Protein AF-A0A7C6MBQ4-F1 (afdb_monomer_lite)

Sequence (119 aa):
MLTYRLSASDETAAIIREIMRNLGNEEIETGELILVEKGYELPETGISLVFAKENIPELIRLLYKFNENKQTPDFLIGRKHETFEPLHLDEILFFQSAGNNLFAHTEKQAYEMKHKLFE

pLDDT: mean 83.14, std 12.86, range [34.78, 96.44]

Secondary structure (DSSP, 8-state):
--EEEEE--HHHHHHHHHHHHHTT-EE-TT-SEEEEEBTBPPPSSSEEEEE-GGGHHHHHHHHHHHHHTTSS-SEEEEEETTEEEEEEGGG--EEEEETTEEEEE-SS-EEEE-S----

Structure (mmCIF, N/CA/C/O backbone):
data_AF-A0A7C6MBQ4-F1
#
_entry.id   AF-A0A7C6MBQ4-F1
#
loop_
_atom_site.group_PDB
_atom_site.id
_atom_site.type_symbol
_atom_site.label_atom_id
_atom_site.label_alt_id
_atom_site.label_comp_id
_atom_site.label_asym_id
_atom_site.label_entity_id
_atom_site.label_seq_id
_atom_site.pdbx_PDB_ins_code
_atom_site.Cartn_x
_atom_site.Cartn_y
_atom_site.Cartn_z
_atom_site.occupancy
_atom_site.B_iso_or_equiv
_atom_site.auth_seq_id
_atom_site.auth_comp_id
_atom_site.auth_asym_id
_atom_site.auth_atom_id
_atom_site.pdbx_PDB_model_num
ATOM 1 N N . MET A 1 1 ? 1.845 -1.900 9.896 1.00 70.88 1 MET A N 1
ATOM 2 C CA . MET A 1 1 ? 3.099 -1.868 9.112 1.00 70.88 1 MET A CA 1
ATOM 3 C C . MET A 1 1 ? 3.016 -2.952 8.046 1.00 70.88 1 MET A C 1
ATOM 5 O O . MET A 1 1 ? 2.636 -4.053 8.413 1.00 70.88 1 MET A O 1
ATOM 9 N N . LEU A 1 2 ? 3.211 -2.647 6.755 1.00 80.12 2 LEU A N 1
ATOM 10 C CA . LEU A 1 2 ? 3.265 -3.675 5.697 1.00 80.12 2 LEU A CA 1
ATOM 11 C C . LEU A 1 2 ? 4.724 -3.987 5.357 1.00 80.12 2 LEU A C 1
ATOM 13 O O . LEU A 1 2 ? 5.558 -3.082 5.342 1.00 80.12 2 LEU A O 1
ATOM 17 N N . THR A 1 3 ? 5.009 -5.258 5.097 1.00 89.31 3 THR A N 1
ATOM 18 C CA . THR A 1 3 ? 6.322 -5.740 4.677 1.00 89.31 3 THR A CA 1
ATOM 19 C C . THR A 1 3 ? 6.301 -6.059 3.186 1.00 89.31 3 THR A C 1
ATOM 21 O O . THR A 1 3 ? 5.318 -6.596 2.668 1.00 89.31 3 THR A O 1
ATOM 24 N N . TYR A 1 4 ? 7.358 -5.691 2.465 1.00 91.56 4 TYR A N 1
ATOM 25 C CA . TYR A 1 4 ? 7.413 -5.874 1.013 1.00 91.56 4 TYR A CA 1
ATOM 26 C C . TYR A 1 4 ? 8.786 -6.332 0.533 1.00 91.56 4 TYR A C 1
ATOM 28 O O . TYR A 1 4 ? 9.784 -6.128 1.212 1.00 91.56 4 TYR A O 1
ATOM 36 N N . ARG A 1 5 ? 8.835 -6.904 -0.669 1.00 93.50 5 ARG A N 1
ATOM 37 C CA . ARG A 1 5 ? 10.068 -7.064 -1.449 1.00 93.50 5 ARG A CA 1
ATOM 38 C C . ARG A 1 5 ? 9.911 -6.420 -2.818 1.00 93.50 5 ARG A C 1
ATOM 40 O O . ARG A 1 5 ? 8.794 -6.334 -3.334 1.00 93.50 5 ARG A O 1
ATOM 47 N N . LEU A 1 6 ? 11.019 -5.971 -3.399 1.00 94.06 6 LEU A N 1
ATOM 48 C CA . LEU A 1 6 ? 11.025 -5.209 -4.644 1.00 94.06 6 LEU A CA 1
ATOM 49 C C . LEU A 1 6 ? 12.032 -5.776 -5.649 1.00 94.06 6 LEU A C 1
ATOM 51 O O . LEU A 1 6 ? 13.212 -5.923 -5.344 1.00 94.06 6 LEU A O 1
ATOM 55 N N . SER A 1 7 ? 11.565 -6.034 -6.869 1.00 94.62 7 SER A N 1
ATOM 56 C CA . SER A 1 7 ? 12.396 -6.416 -8.014 1.00 94.62 7 SER A CA 1
ATOM 57 C C . SER A 1 7 ? 12.206 -5.391 -9.128 1.00 94.62 7 SER A C 1
ATOM 59 O O . SER A 1 7 ? 11.191 -5.402 -9.822 1.00 94.62 7 SER A O 1
ATOM 61 N N . ALA A 1 8 ? 13.150 -4.458 -9.246 1.00 95.31 8 ALA A N 1
ATOM 62 C CA . ALA A 1 8 ? 13.081 -3.322 -10.160 1.00 95.31 8 ALA A CA 1
ATOM 63 C C . ALA A 1 8 ? 14.482 -2.800 -10.511 1.00 95.31 8 ALA A C 1
ATOM 65 O O . ALA A 1 8 ? 15.467 -3.171 -9.872 1.00 95.31 8 ALA A O 1
ATOM 66 N N . SER A 1 9 ? 14.557 -1.915 -11.504 1.00 95.81 9 SER A N 1
ATOM 67 C CA . SER A 1 9 ? 15.773 -1.165 -11.836 1.00 95.81 9 SER A CA 1
ATOM 68 C C . SER A 1 9 ? 16.200 -0.262 -10.686 1.00 95.81 9 SER A C 1
ATOM 70 O O . SER A 1 9 ? 15.354 0.186 -9.918 1.00 95.81 9 SER A O 1
ATOM 72 N N . ASP A 1 10 ? 17.492 0.058 -10.581 1.00 94.56 10 ASP A N 1
ATOM 73 C CA . ASP A 1 10 ? 18.019 0.863 -9.466 1.00 94.56 10 ASP A CA 1
ATOM 74 C C . ASP A 1 10 ? 17.304 2.215 -9.315 1.00 94.56 10 ASP A C 1
ATOM 76 O O . ASP A 1 10 ? 16.979 2.637 -8.204 1.00 94.56 10 ASP A O 1
ATOM 80 N N . GLU A 1 11 ? 17.006 2.872 -10.438 1.00 92.38 11 GLU A N 1
ATOM 81 C CA . GLU A 1 11 ? 16.284 4.147 -10.477 1.00 92.38 11 GLU A CA 1
ATOM 82 C C . GLU A 1 11 ? 14.854 4.005 -9.933 1.00 92.38 11 GLU A C 1
ATOM 84 O O . GLU A 1 11 ? 14.453 4.732 -9.023 1.00 92.38 11 GLU A O 1
ATOM 89 N N . THR A 1 12 ? 14.097 3.033 -10.448 1.00 92.75 12 THR A N 1
ATOM 90 C CA . THR A 1 12 ? 12.736 2.739 -9.983 1.00 92.75 12 THR A CA 1
ATOM 91 C C . THR A 1 12 ? 12.745 2.295 -8.519 1.00 92.75 12 THR A C 1
ATOM 93 O O . THR A 1 12 ? 11.897 2.716 -7.729 1.00 92.75 12 THR A O 1
ATOM 96 N N . ALA A 1 13 ? 13.723 1.480 -8.126 1.00 94.12 13 ALA A N 1
ATOM 97 C CA . ALA A 1 13 ? 13.843 0.953 -6.780 1.00 94.12 13 ALA A CA 1
ATOM 98 C C . ALA A 1 13 ? 14.091 2.056 -5.751 1.00 94.12 13 ALA A C 1
ATOM 100 O O . ALA A 1 13 ? 13.474 2.040 -4.686 1.00 94.12 13 ALA A O 1
ATOM 101 N N . ALA A 1 14 ? 14.940 3.038 -6.068 1.00 91.50 14 ALA A N 1
ATOM 102 C CA . ALA A 1 14 ? 15.185 4.186 -5.200 1.00 91.50 14 ALA A CA 1
ATOM 103 C C . ALA A 1 14 ? 13.888 4.958 -4.898 1.00 91.50 14 ALA A C 1
ATOM 105 O O . ALA A 1 14 ? 13.587 5.218 -3.731 1.00 91.50 14 ALA A O 1
ATOM 106 N N . ILE A 1 15 ? 13.089 5.234 -5.934 1.00 90.62 15 ILE A N 1
ATOM 107 C CA . ILE A 1 15 ? 11.813 5.956 -5.826 1.00 90.62 15 ILE A CA 1
ATOM 108 C C . ILE A 1 15 ? 10.821 5.179 -4.949 1.00 90.62 15 ILE A C 1
ATOM 110 O O . ILE A 1 15 ? 10.290 5.712 -3.974 1.00 90.62 15 ILE A O 1
ATOM 114 N N . ILE A 1 16 ? 10.586 3.900 -5.261 1.00 91.56 16 ILE A N 1
ATOM 115 C CA . ILE A 1 16 ? 9.614 3.077 -4.528 1.00 91.56 16 ILE A CA 1
ATOM 116 C C . ILE A 1 16 ? 10.031 2.897 -3.065 1.00 91.56 16 ILE A C 1
ATOM 118 O O . ILE A 1 16 ? 9.183 3.001 -2.179 1.00 91.56 16 ILE A O 1
ATOM 122 N N . ARG A 1 17 ? 11.325 2.700 -2.781 1.00 93.19 17 ARG A N 1
ATOM 123 C CA . ARG A 1 17 ? 11.836 2.575 -1.406 1.00 93.19 17 ARG A CA 1
ATOM 124 C C . ARG A 1 17 ? 11.639 3.838 -0.583 1.00 93.19 17 ARG A C 1
ATOM 126 O O . ARG A 1 17 ? 11.318 3.742 0.601 1.00 93.19 17 ARG A O 1
ATOM 133 N N . GLU A 1 18 ? 11.848 5.011 -1.173 1.00 89.69 18 GLU A N 1
ATOM 134 C CA . GLU A 1 18 ? 11.598 6.288 -0.500 1.00 89.69 18 GLU A CA 1
ATOM 135 C C . GLU A 1 18 ? 10.120 6.419 -0.118 1.00 89.69 18 GLU A C 1
ATOM 137 O O . GLU A 1 18 ? 9.786 6.702 1.033 1.00 89.69 18 GLU A O 1
ATOM 142 N N . ILE A 1 19 ? 9.226 6.112 -1.056 1.00 88.50 19 ILE A N 1
ATOM 143 C CA . ILE A 1 19 ? 7.779 6.199 -0.848 1.00 88.50 19 ILE A CA 1
ATOM 144 C C . ILE A 1 19 ? 7.315 5.195 0.203 1.00 88.50 19 ILE A C 1
ATOM 146 O O . ILE A 1 19 ? 6.608 5.567 1.136 1.00 88.50 19 ILE A O 1
ATOM 150 N N . MET A 1 20 ? 7.742 3.936 0.100 1.00 88.75 20 MET A N 1
ATOM 151 C CA . MET A 1 20 ? 7.380 2.888 1.056 1.00 88.75 20 MET A CA 1
ATOM 152 C C . MET A 1 20 ? 7.876 3.205 2.469 1.00 88.75 20 MET A C 1
ATOM 154 O O . MET A 1 20 ? 7.147 2.982 3.433 1.00 88.75 20 MET A O 1
ATOM 158 N N . ARG A 1 21 ? 9.062 3.806 2.599 1.00 87.19 21 ARG A N 1
ATOM 159 C CA . ARG A 1 21 ? 9.593 4.275 3.885 1.00 87.19 21 ARG A CA 1
ATOM 160 C C . ARG A 1 21 ? 8.780 5.430 4.463 1.00 87.19 21 ARG A C 1
ATOM 162 O O . ARG A 1 21 ? 8.443 5.390 5.642 1.00 87.19 21 ARG A O 1
ATOM 169 N N . ASN A 1 22 ? 8.421 6.422 3.644 1.00 84.62 22 ASN A N 1
ATOM 170 C CA . ASN A 1 22 ? 7.553 7.535 4.058 1.00 84.62 22 ASN A CA 1
ATOM 171 C C . ASN A 1 22 ? 6.163 7.045 4.488 1.00 84.62 22 ASN A C 1
ATOM 173 O O . ASN A 1 22 ? 5.525 7.621 5.364 1.00 84.62 22 ASN A O 1
ATOM 177 N N . LEU A 1 23 ? 5.721 5.944 3.889 1.00 84.06 23 LEU A N 1
ATOM 178 C CA . LEU A 1 23 ? 4.508 5.215 4.218 1.00 84.06 23 LEU A CA 1
ATOM 179 C C . LEU A 1 23 ? 4.641 4.298 5.454 1.00 84.06 23 LEU A C 1
ATOM 181 O O . LEU A 1 23 ? 3.676 3.618 5.806 1.00 84.06 23 LEU A O 1
ATOM 185 N N . GLY A 1 24 ? 5.804 4.256 6.114 1.00 86.12 24 GLY A N 1
ATOM 186 C CA . GLY A 1 24 ? 6.049 3.431 7.301 1.00 86.12 24 GLY A CA 1
ATOM 187 C C . GLY A 1 24 ? 6.070 1.926 7.021 1.00 86.12 24 GLY A C 1
ATOM 188 O O . GLY A 1 24 ? 5.727 1.136 7.900 1.00 86.12 24 GLY A O 1
ATOM 189 N N . ASN A 1 25 ? 6.409 1.525 5.794 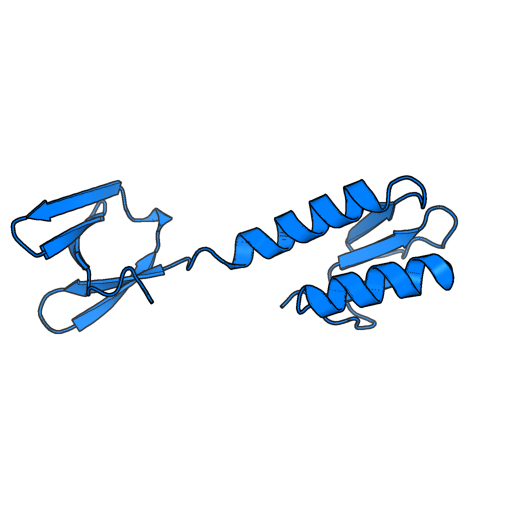1.00 87.94 25 ASN A N 1
ATOM 190 C CA . ASN A 1 25 ? 6.555 0.131 5.382 1.00 87.94 25 ASN A CA 1
ATOM 191 C C . ASN A 1 25 ? 8.035 -0.268 5.331 1.00 87.94 25 ASN A C 1
ATOM 193 O O . ASN A 1 25 ? 8.912 0.568 5.104 1.00 87.94 25 ASN A O 1
ATOM 197 N N . GLU A 1 26 ? 8.299 -1.561 5.492 1.00 88.00 26 GLU A N 1
ATOM 198 C CA . GLU A 1 26 ? 9.652 -2.112 5.585 1.00 88.00 26 GLU A CA 1
ATOM 199 C C . GLU A 1 26 ? 9.922 -3.111 4.457 1.00 88.00 26 GLU A C 1
ATOM 201 O O . GLU A 1 26 ? 9.077 -3.955 4.147 1.00 88.00 26 GLU A O 1
ATOM 206 N N . GLU A 1 27 ? 11.096 -3.004 3.832 1.00 91.06 27 GLU A N 1
ATOM 207 C CA . GLU A 1 27 ? 11.539 -3.967 2.824 1.00 91.06 27 GLU A CA 1
ATOM 208 C C . GLU A 1 27 ? 12.201 -5.158 3.517 1.00 91.06 27 GLU A C 1
ATOM 210 O O . GLU A 1 27 ? 13.195 -4.986 4.221 1.00 91.06 27 GLU A O 1
ATOM 215 N N . ILE A 1 28 ? 11.669 -6.361 3.309 1.00 90.81 28 ILE A N 1
ATOM 216 C CA . ILE A 1 28 ? 12.225 -7.612 3.831 1.00 90.81 28 ILE A CA 1
ATOM 217 C C . ILE A 1 28 ? 12.196 -8.683 2.737 1.00 90.81 28 ILE A C 1
ATOM 219 O O . ILE A 1 28 ? 11.287 -8.716 1.908 1.00 90.81 28 ILE A O 1
ATOM 223 N N . GLU A 1 29 ? 13.150 -9.613 2.755 1.00 83.12 29 GLU A N 1
ATOM 224 C CA . GLU A 1 29 ? 13.256 -10.666 1.728 1.00 83.12 29 GLU A CA 1
ATOM 225 C C . GLU A 1 29 ? 12.014 -11.568 1.646 1.00 83.12 29 GLU A C 1
ATOM 227 O O . GLU A 1 29 ? 11.653 -12.045 0.570 1.00 83.12 29 GLU A O 1
ATOM 232 N N . THR A 1 30 ? 11.332 -11.770 2.774 1.00 80.62 30 THR A N 1
ATOM 233 C CA . THR A 1 30 ? 10.124 -12.598 2.908 1.00 80.62 30 THR A CA 1
ATOM 234 C C . THR A 1 30 ? 8.829 -11.781 2.884 1.00 80.62 30 THR A C 1
ATOM 236 O O . THR A 1 30 ? 7.811 -12.229 3.409 1.00 80.62 30 THR A O 1
ATOM 239 N N . GLY A 1 31 ? 8.861 -10.569 2.320 1.00 78.00 31 GLY A N 1
ATOM 240 C CA . GLY A 1 31 ? 7.727 -9.646 2.334 1.00 78.00 31 GLY A CA 1
ATOM 241 C C . GLY A 1 31 ? 6.474 -10.246 1.695 1.00 78.00 31 GLY A C 1
ATOM 242 O O . GLY A 1 31 ? 6.548 -10.895 0.651 1.00 78.00 31 GLY A O 1
ATOM 243 N N . GLU A 1 32 ? 5.319 -10.005 2.319 1.00 78.56 32 GLU A N 1
ATOM 244 C CA . GLU A 1 32 ? 4.023 -10.542 1.876 1.00 78.56 32 GLU A CA 1
ATOM 245 C C . GLU A 1 32 ? 3.580 -9.940 0.535 1.00 78.56 32 GLU A C 1
ATOM 247 O O . GLU A 1 32 ? 2.940 -10.611 -0.278 1.00 78.56 32 GLU A O 1
ATOM 252 N N . LEU A 1 33 ? 3.949 -8.676 0.297 1.00 87.38 33 LEU A N 1
ATOM 253 C CA . LEU A 1 33 ? 3.720 -7.972 -0.958 1.00 87.38 33 LEU A CA 1
ATOM 254 C C . LEU A 1 33 ? 4.992 -7.946 -1.802 1.00 87.38 33 LEU A C 1
ATOM 256 O O . LEU A 1 33 ? 6.036 -7.452 -1.376 1.00 87.38 33 LEU A O 1
ATOM 260 N N . ILE A 1 34 ? 4.878 -8.407 -3.041 1.00 93.50 34 ILE A N 1
ATOM 261 C CA . ILE A 1 34 ? 5.993 -8.459 -3.979 1.00 93.50 34 ILE A CA 1
ATOM 262 C C . ILE A 1 34 ? 5.721 -7.444 -5.081 1.00 93.50 34 ILE A C 1
ATOM 264 O O . ILE A 1 34 ? 4.777 -7.594 -5.853 1.00 93.50 34 ILE A O 1
ATOM 268 N N . LEU A 1 35 ? 6.534 -6.396 -5.150 1.00 94.19 35 LEU A N 1
ATOM 269 C CA . LEU A 1 35 ? 6.455 -5.390 -6.202 1.00 94.19 35 LEU A CA 1
ATOM 270 C C . LEU A 1 35 ? 7.460 -5.750 -7.296 1.00 94.19 35 LEU A C 1
ATOM 272 O O . LEU A 1 35 ? 8.651 -5.877 -7.016 1.00 94.19 35 LEU A O 1
ATOM 276 N N . VAL A 1 36 ? 6.993 -5.910 -8.534 1.00 96.12 36 VAL A N 1
ATOM 277 C CA . VAL A 1 36 ? 7.856 -6.311 -9.654 1.00 96.12 36 VAL A CA 1
ATOM 278 C C . VAL A 1 36 ? 7.696 -5.347 -10.822 1.00 96.12 36 VAL A C 1
ATOM 280 O O . VAL A 1 36 ? 6.609 -5.201 -11.385 1.00 96.12 36 VAL A O 1
ATOM 283 N N . GLU A 1 37 ? 8.788 -4.686 -11.198 1.00 96.44 37 GLU A N 1
ATOM 284 C CA . GLU A 1 37 ? 8.840 -3.887 -12.418 1.00 96.44 37 GLU A CA 1
ATOM 285 C C . GLU A 1 37 ? 8.790 -4.820 -13.637 1.00 96.44 37 GLU A C 1
ATOM 287 O O . GLU A 1 37 ? 9.434 -5.870 -13.690 1.00 96.44 37 GLU A O 1
ATOM 292 N N . LYS A 1 38 ? 8.013 -4.444 -14.650 1.00 95.44 38 LYS A N 1
ATOM 293 C CA . LYS A 1 38 ? 7.881 -5.211 -15.885 1.00 95.44 38 LYS A CA 1
ATOM 294 C C . LYS A 1 38 ? 9.257 -5.422 -16.525 1.00 95.44 38 LYS A C 1
ATOM 296 O O . LYS A 1 38 ? 9.968 -4.465 -16.808 1.00 95.44 38 LYS A O 1
ATOM 301 N N . GLY A 1 39 ? 9.581 -6.680 -16.815 1.00 92.44 39 GLY A N 1
ATOM 302 C CA . GLY A 1 39 ? 10.881 -7.081 -17.362 1.00 92.44 39 GLY A CA 1
ATOM 303 C C . GLY A 1 39 ? 11.817 -7.717 -16.332 1.00 92.44 39 GLY A C 1
ATOM 304 O O . GLY A 1 39 ? 12.835 -8.272 -16.729 1.00 92.44 39 GLY A O 1
ATOM 305 N N . TYR A 1 40 ? 11.451 -7.695 -15.049 1.00 94.00 40 TYR A N 1
ATOM 306 C CA . TYR A 1 40 ? 12.124 -8.447 -13.993 1.00 94.00 40 TYR A CA 1
ATOM 307 C C . TYR A 1 40 ? 11.453 -9.802 -13.763 1.00 94.00 40 TYR A C 1
ATOM 309 O O . TYR A 1 40 ? 10.303 -10.028 -14.151 1.00 94.00 40 TYR A O 1
ATOM 317 N N . GLU A 1 41 ? 12.203 -10.718 -13.154 1.00 92.19 41 GLU A N 1
ATOM 318 C CA . GLU A 1 41 ? 11.743 -12.072 -12.866 1.00 92.19 41 GLU A CA 1
ATOM 319 C C . GLU A 1 41 ? 10.595 -12.055 -11.851 1.00 92.19 41 GLU A C 1
ATOM 321 O O . GLU A 1 41 ? 10.671 -11.418 -10.798 1.00 92.19 41 GLU A O 1
ATOM 326 N N . LEU A 1 42 ? 9.512 -12.757 -12.191 1.00 91.44 42 LEU A N 1
ATOM 327 C CA . LEU A 1 42 ? 8.401 -12.969 -11.277 1.00 91.44 42 LEU A CA 1
ATOM 328 C C . LEU A 1 42 ? 8.741 -14.149 -10.370 1.00 91.44 42 LEU A C 1
ATOM 330 O O . LEU A 1 42 ? 9.100 -15.213 -10.874 1.00 91.44 42 LEU A O 1
ATOM 334 N N . PRO A 1 43 ? 8.595 -14.006 -9.051 1.00 87.62 43 PRO A N 1
ATOM 335 C CA . PRO A 1 43 ? 8.833 -15.118 -8.154 1.00 87.62 43 PRO A CA 1
ATOM 336 C C . PRO A 1 43 ? 7.803 -16.231 -8.362 1.00 87.62 43 PRO A C 1
ATOM 338 O O . PRO A 1 43 ? 6.624 -15.971 -8.601 1.00 87.62 43 PRO A O 1
ATOM 341 N N . GLU A 1 44 ? 8.243 -17.479 -8.194 1.00 84.38 44 GLU A N 1
ATOM 342 C CA . GLU A 1 44 ? 7.399 -18.671 -8.367 1.00 84.38 44 GLU A CA 1
ATOM 343 C C . GLU A 1 44 ? 6.281 -18.789 -7.317 1.00 84.38 44 GLU A C 1
ATOM 345 O O . GLU A 1 44 ? 5.316 -19.530 -7.504 1.00 84.38 44 GLU A O 1
ATOM 350 N N . THR A 1 45 ? 6.406 -18.075 -6.195 1.00 82.31 45 THR A N 1
ATOM 351 C CA . THR A 1 45 ? 5.467 -18.125 -5.071 1.00 82.31 45 THR A CA 1
ATOM 352 C C . THR A 1 45 ? 5.148 -16.732 -4.521 1.00 82.31 45 THR A C 1
ATOM 354 O O . THR A 1 45 ? 5.938 -15.788 -4.637 1.00 82.31 45 THR A O 1
ATOM 357 N N . GLY A 1 46 ? 3.979 -16.621 -3.882 1.00 80.19 46 GLY A N 1
ATOM 358 C CA . GLY A 1 46 ? 3.480 -15.393 -3.259 1.00 80.19 46 GLY A CA 1
ATOM 359 C C . GLY A 1 46 ? 2.571 -14.558 -4.166 1.00 80.19 46 GLY A C 1
ATOM 360 O O . GLY A 1 46 ? 2.172 -14.990 -5.247 1.00 80.19 46 GLY A O 1
ATOM 361 N N . ILE A 1 47 ? 2.217 -13.357 -3.701 1.00 85.00 47 ILE A N 1
ATOM 362 C CA . ILE A 1 47 ? 1.359 -12.414 -4.429 1.00 85.00 47 ILE A CA 1
ATOM 363 C C . ILE A 1 47 ? 2.231 -11.301 -5.007 1.00 85.00 47 ILE A C 1
ATOM 365 O O . ILE A 1 47 ? 2.839 -10.527 -4.267 1.00 85.00 47 ILE A O 1
ATOM 369 N N . SER A 1 48 ? 2.265 -11.221 -6.339 1.00 91.69 48 SER A N 1
ATOM 370 C CA . SER A 1 48 ? 3.041 -10.212 -7.064 1.00 91.69 48 SER A CA 1
ATOM 371 C C . SER A 1 48 ? 2.153 -9.145 -7.690 1.00 91.69 48 SER A C 1
ATOM 373 O O . SER A 1 48 ? 1.203 -9.450 -8.411 1.00 91.69 48 SER A O 1
ATOM 375 N N . LEU A 1 49 ? 2.506 -7.885 -7.451 1.00 92.44 49 LEU A N 1
ATOM 376 C CA . LEU A 1 49 ? 1.965 -6.719 -8.129 1.00 92.44 49 LEU A CA 1
ATOM 377 C C . LEU A 1 49 ? 2.973 -6.276 -9.187 1.00 92.44 49 LEU A C 1
ATOM 379 O O . LEU A 1 49 ? 4.045 -5.753 -8.879 1.00 92.44 49 LEU A O 1
ATOM 383 N N . VAL A 1 50 ? 2.606 -6.499 -10.446 1.00 95.56 50 VAL A N 1
ATOM 384 C CA . VAL A 1 50 ? 3.439 -6.149 -11.596 1.00 95.56 50 VAL A CA 1
ATOM 385 C C . VAL A 1 50 ? 3.090 -4.749 -12.076 1.00 95.56 50 VAL A C 1
ATOM 387 O O . VAL A 1 50 ? 1.918 -4.445 -12.305 1.00 95.56 50 VAL A O 1
ATOM 390 N N . PHE A 1 51 ? 4.098 -3.902 -12.260 1.00 95.00 51 PHE A N 1
ATOM 391 C CA . PHE A 1 51 ? 3.914 -2.523 -12.703 1.00 95.00 51 PHE A CA 1
ATOM 392 C C . PHE A 1 51 ? 4.898 -2.148 -13.812 1.00 95.00 51 PHE A C 1
ATOM 394 O O . PHE A 1 51 ? 5.973 -2.723 -13.938 1.00 95.00 51 PHE A O 1
ATOM 401 N N . ALA A 1 52 ? 4.516 -1.181 -14.641 1.00 94.94 52 ALA A N 1
ATOM 402 C CA . ALA A 1 52 ? 5.410 -0.575 -15.623 1.00 94.94 52 ALA A CA 1
ATOM 403 C C . ALA A 1 52 ? 5.909 0.771 -15.089 1.00 94.94 52 ALA A C 1
ATOM 405 O O . ALA A 1 52 ? 5.191 1.424 -14.326 1.00 94.94 52 ALA A O 1
ATOM 406 N N . LYS A 1 53 ? 7.112 1.192 -15.491 1.00 91.06 53 LYS A N 1
ATOM 407 C CA . LYS A 1 53 ? 7.741 2.430 -15.007 1.00 91.06 53 LYS A CA 1
ATOM 408 C C . LYS A 1 53 ? 6.874 3.663 -15.278 1.00 91.06 53 LYS A C 1
ATOM 410 O O . LYS A 1 53 ? 6.799 4.568 -14.453 1.00 91.06 53 LYS A O 1
ATOM 415 N N . GLU A 1 54 ? 6.149 3.665 -16.392 1.00 93.06 54 GLU A N 1
ATOM 416 C CA . GLU A 1 54 ? 5.251 4.756 -16.782 1.00 93.06 54 GLU A CA 1
ATOM 417 C C . GLU A 1 54 ? 4.044 4.894 -15.841 1.00 93.06 54 GLU A C 1
ATOM 419 O O . GLU A 1 54 ? 3.456 5.966 -15.759 1.00 93.06 54 GLU A O 1
ATOM 424 N N . ASN A 1 55 ? 3.710 3.831 -15.101 1.00 93.62 55 ASN A N 1
ATOM 425 C CA . ASN A 1 55 ? 2.555 3.756 -14.203 1.00 93.62 55 ASN A CA 1
ATOM 426 C C . ASN A 1 55 ? 2.945 3.891 -12.720 1.00 93.62 55 ASN A C 1
ATOM 428 O O . ASN A 1 55 ? 2.173 3.513 -11.832 1.00 93.62 55 ASN A O 1
ATOM 432 N N . ILE A 1 56 ? 4.154 4.381 -12.421 1.00 88.62 56 ILE A N 1
ATOM 433 C CA . ILE A 1 56 ? 4.584 4.650 -11.041 1.00 88.62 56 ILE A CA 1
ATOM 434 C C . ILE A 1 56 ? 3.585 5.566 -10.305 1.00 88.62 56 ILE A C 1
ATOM 436 O O . ILE A 1 56 ? 3.220 5.223 -9.182 1.00 88.62 56 ILE A O 1
ATOM 440 N N . PRO A 1 57 ? 3.066 6.670 -10.884 1.00 87.75 57 PRO A N 1
ATOM 441 C CA . PRO A 1 57 ? 2.080 7.511 -10.197 1.00 87.75 57 PRO A CA 1
ATOM 442 C C . PRO A 1 57 ? 0.814 6.749 -9.764 1.00 87.75 57 PRO A C 1
ATOM 444 O O . PRO A 1 57 ? 0.318 6.925 -8.647 1.00 87.75 57 PRO A O 1
ATOM 447 N N . GLU A 1 58 ? 0.299 5.858 -10.611 1.00 92.06 58 GLU A N 1
ATOM 448 C CA . GLU A 1 58 ? -0.862 5.016 -10.322 1.00 92.06 58 GLU A CA 1
ATOM 449 C C . GLU A 1 58 ? -0.561 3.973 -9.246 1.00 92.06 58 GLU A C 1
ATOM 451 O O . GLU A 1 58 ? -1.394 3.763 -8.358 1.00 92.06 58 GLU A O 1
ATOM 456 N N . LEU A 1 59 ? 0.622 3.350 -9.305 1.00 90.75 59 LEU A N 1
ATOM 457 C CA . LEU A 1 59 ? 1.102 2.425 -8.280 1.00 90.75 59 LEU A CA 1
ATOM 458 C C . LEU A 1 59 ? 1.169 3.126 -6.924 1.00 90.75 59 LEU A C 1
ATOM 460 O O . LEU A 1 59 ? 0.647 2.609 -5.942 1.00 90.75 59 LEU A O 1
ATOM 464 N N . ILE A 1 60 ? 1.751 4.323 -6.872 1.00 86.56 60 ILE A N 1
ATOM 465 C CA . ILE A 1 60 ? 1.852 5.118 -5.648 1.00 86.56 60 ILE A CA 1
ATOM 466 C C . ILE A 1 60 ? 0.464 5.364 -5.069 1.00 86.56 60 ILE A C 1
ATOM 468 O O . ILE A 1 60 ? 0.214 5.044 -3.909 1.00 86.56 60 ILE A O 1
ATOM 472 N N . ARG A 1 61 ? -0.472 5.856 -5.885 1.00 86.56 61 ARG A N 1
ATOM 473 C CA . ARG A 1 61 ? -1.857 6.087 -5.453 1.00 86.56 61 ARG A CA 1
ATOM 474 C C . ARG A 1 61 ? -2.512 4.816 -4.902 1.00 86.56 61 ARG A C 1
ATOM 476 O O . ARG A 1 61 ? -3.281 4.890 -3.948 1.00 86.56 61 ARG A O 1
ATOM 483 N N . LEU A 1 62 ? -2.235 3.659 -5.498 1.00 87.56 62 LEU A N 1
ATOM 484 C CA . LEU A 1 62 ? -2.732 2.372 -5.019 1.00 87.56 62 LEU A CA 1
ATOM 485 C C . LEU A 1 62 ? -2.108 1.986 -3.665 1.00 87.56 62 LEU A C 1
ATOM 487 O O . LEU A 1 62 ? -2.835 1.585 -2.759 1.00 87.56 62 LEU A O 1
ATOM 491 N N . LEU A 1 63 ? -0.794 2.162 -3.501 1.00 84.88 63 LEU A N 1
ATOM 492 C CA . LEU A 1 63 ? -0.080 1.906 -2.245 1.00 84.88 63 LEU A CA 1
ATOM 493 C C . LEU A 1 63 ? -0.568 2.815 -1.108 1.00 84.88 63 LEU A C 1
ATOM 495 O O . LEU A 1 63 ? -0.749 2.338 0.012 1.00 84.88 63 LEU A O 1
ATOM 499 N N . TYR A 1 64 ? -0.853 4.090 -1.397 1.00 81.62 64 TYR A N 1
ATOM 500 C CA . TYR A 1 64 ? -1.472 5.004 -0.433 1.00 81.62 64 TYR A CA 1
ATOM 501 C C . TYR A 1 64 ? -2.824 4.475 0.048 1.00 81.62 64 TYR A C 1
ATOM 503 O O . TYR A 1 64 ? -3.020 4.362 1.251 1.00 81.62 64 TYR A O 1
ATOM 511 N N . LYS A 1 65 ? -3.710 4.036 -0.854 1.00 82.81 65 LYS A N 1
ATOM 512 C CA . LYS A 1 65 ? -5.013 3.459 -0.471 1.00 82.81 65 LYS A CA 1
ATOM 513 C C . LYS A 1 65 ? -4.882 2.213 0.407 1.00 82.81 65 LYS A C 1
ATOM 515 O O . LYS A 1 65 ? -5.637 2.048 1.362 1.00 82.81 65 LYS A O 1
ATOM 520 N N . PHE A 1 66 ? -3.911 1.345 0.114 1.00 75.62 66 PHE A N 1
ATOM 521 C CA . PHE A 1 66 ? -3.632 0.175 0.954 1.00 75.62 66 PHE A CA 1
ATOM 522 C C . PHE A 1 66 ? -3.168 0.550 2.365 1.00 75.62 66 PHE A C 1
ATOM 524 O O . PHE A 1 66 ? -3.407 -0.205 3.308 1.00 75.62 66 PHE A O 1
ATOM 531 N N . ASN A 1 67 ? -2.520 1.704 2.522 1.00 72.62 67 ASN A N 1
ATOM 532 C CA . ASN A 1 67 ? -2.084 2.200 3.821 1.00 72.62 67 ASN A CA 1
ATOM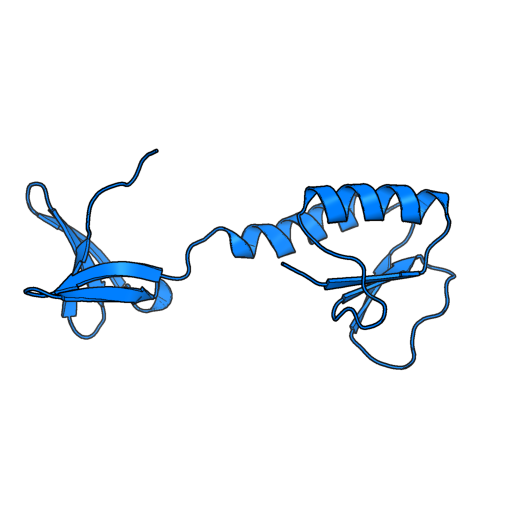 533 C C . ASN A 1 67 ? -3.105 3.104 4.525 1.00 72.62 67 ASN A C 1
ATOM 535 O O . ASN A 1 67 ? -3.127 3.115 5.752 1.00 72.62 67 ASN A O 1
ATOM 539 N N . GLU A 1 68 ? -3.977 3.805 3.800 1.00 65.50 68 GLU A N 1
ATOM 540 C CA . GLU A 1 68 ? -5.073 4.606 4.365 1.00 65.50 68 GLU A CA 1
ATOM 541 C C . GLU A 1 68 ? -6.114 3.737 5.082 1.00 65.50 68 GLU A C 1
ATOM 543 O O . GLU A 1 68 ? -6.603 4.126 6.141 1.00 65.50 68 GLU A O 1
ATOM 548 N N . ASN A 1 69 ? -6.352 2.508 4.605 1.00 54.03 69 ASN A N 1
ATOM 549 C CA . ASN A 1 69 ? -7.179 1.516 5.307 1.00 54.03 69 ASN A CA 1
ATOM 550 C C . ASN A 1 69 ? -6.641 1.116 6.700 1.00 54.03 69 ASN A C 1
ATOM 552 O O . ASN A 1 69 ? -7.287 0.338 7.390 1.00 54.03 69 ASN A O 1
ATOM 556 N N . LYS A 1 70 ? -5.475 1.619 7.134 1.00 54.53 70 LYS A N 1
ATOM 557 C CA . LYS A 1 70 ? -4.928 1.401 8.485 1.00 54.53 70 LYS A CA 1
ATOM 558 C C . LYS A 1 70 ? -5.183 2.557 9.459 1.00 54.53 70 LYS A C 1
ATOM 560 O O . LYS A 1 70 ? -4.744 2.464 10.601 1.00 54.53 70 LYS A O 1
ATOM 565 N N . GLN A 1 71 ? -5.818 3.654 9.030 1.00 49.56 71 GLN A N 1
ATOM 566 C CA . GLN A 1 71 ? -6.029 4.836 9.884 1.00 49.56 71 GLN A CA 1
ATOM 567 C C . GLN A 1 71 ? -7.447 4.993 10.435 1.00 49.56 71 GLN A C 1
ATOM 569 O O . GLN A 1 71 ? -7.681 5.893 11.241 1.00 49.56 71 GLN A O 1
ATOM 574 N N . THR A 1 72 ? -8.395 4.132 10.069 1.00 51.97 72 THR A N 1
ATOM 575 C CA . THR A 1 72 ? -9.659 4.067 10.807 1.00 51.97 72 THR A CA 1
ATOM 576 C C . THR A 1 72 ? -9.439 3.129 11.987 1.00 51.97 72 THR A C 1
ATOM 578 O O . THR A 1 72 ? -9.113 1.967 11.758 1.00 51.97 72 THR A O 1
ATOM 581 N N . PRO A 1 73 ? -9.525 3.589 13.246 1.00 56.03 73 PRO A N 1
ATOM 582 C CA . PRO A 1 73 ? -9.476 2.659 14.358 1.00 56.03 73 PRO A CA 1
ATOM 583 C C . PRO A 1 73 ? -10.655 1.698 14.199 1.00 56.03 73 PRO A C 1
ATOM 585 O O . PRO A 1 73 ? -11.803 2.133 14.211 1.00 56.03 73 PRO A O 1
ATOM 588 N N . ASP A 1 74 ? -10.372 0.400 14.059 1.00 64.62 74 ASP A N 1
ATOM 589 C CA . ASP A 1 74 ? -11.400 -0.648 13.939 1.00 64.62 74 ASP A CA 1
ATOM 590 C C . ASP A 1 74 ? -12.343 -0.681 15.150 1.00 64.62 74 ASP A C 1
ATOM 592 O O . ASP A 1 74 ? -13.392 -1.323 15.101 1.00 64.62 74 ASP A O 1
ATOM 596 N N . PHE A 1 75 ? -11.966 0.017 16.228 1.00 68.12 75 PHE A N 1
ATOM 597 C CA . PHE A 1 75 ? -12.641 0.044 17.508 1.00 68.12 75 PHE A CA 1
ATOM 598 C C . PHE A 1 75 ? -12.778 1.463 18.057 1.00 68.12 75 PHE A C 1
ATOM 600 O O . PHE A 1 75 ? -11.847 2.268 18.010 1.00 68.12 75 PHE A O 1
ATOM 607 N N . LEU A 1 76 ? -13.904 1.727 18.705 1.00 78.38 76 LEU A N 1
ATOM 608 C CA . LEU A 1 76 ? -14.089 2.851 19.612 1.00 78.38 76 LEU A CA 1
ATOM 609 C C . LEU A 1 76 ? -14.112 2.340 21.056 1.00 78.38 76 LEU A C 1
ATOM 611 O O . LEU A 1 76 ? -14.476 1.198 21.310 1.00 78.38 76 LEU A O 1
ATOM 615 N N . ILE A 1 77 ? -13.754 3.178 22.029 1.00 78.50 77 ILE A N 1
ATOM 616 C CA . ILE A 1 77 ? -13.903 2.816 23.445 1.00 78.50 77 ILE A CA 1
ATOM 617 C C . ILE A 1 77 ? -15.268 3.291 23.940 1.00 78.50 77 ILE A C 1
ATOM 619 O O . ILE A 1 77 ? -15.514 4.495 24.072 1.00 78.50 77 ILE A O 1
ATOM 623 N N . GLY A 1 78 ? -16.140 2.330 24.231 1.00 77.00 78 GLY A N 1
ATOM 624 C CA . GLY A 1 78 ? -17.428 2.548 24.875 1.00 77.00 78 GLY A CA 1
ATOM 625 C C . GLY A 1 78 ? -17.358 2.258 26.373 1.00 77.00 78 GLY A C 1
ATOM 626 O O . GLY A 1 78 ? -16.615 1.388 26.821 1.00 77.00 78 GLY A O 1
ATOM 627 N N . ARG A 1 79 ? -18.138 2.975 27.178 1.00 79.38 79 ARG A N 1
ATOM 628 C CA . ARG A 1 79 ? -18.382 2.672 28.589 1.00 79.38 79 ARG A CA 1
ATOM 629 C C . ARG A 1 79 ? -19.715 1.954 28.719 1.00 79.38 79 ARG A C 1
ATOM 631 O O . ARG A 1 79 ? -20.732 2.400 28.185 1.00 79.38 79 ARG A O 1
ATOM 638 N N . LYS A 1 80 ? -19.711 0.872 29.490 1.00 79.12 80 LYS A N 1
ATOM 639 C CA . LYS A 1 80 ? -20.906 0.155 29.920 1.00 79.12 80 LYS A CA 1
ATOM 640 C C . LYS A 1 80 ? -20.823 -0.038 31.431 1.00 79.12 80 LYS A C 1
ATOM 642 O O . LYS A 1 80 ? -19.922 -0.702 31.926 1.00 79.12 80 LYS A O 1
ATOM 647 N N . HIS A 1 81 ? -21.764 0.542 32.176 1.00 77.31 81 HIS A N 1
ATOM 648 C CA . HIS A 1 81 ? -21.697 0.607 33.643 1.00 77.31 81 HIS A CA 1
ATOM 649 C C . HIS A 1 81 ? -20.354 1.199 34.129 1.00 77.31 81 HIS A C 1
ATOM 651 O O . HIS A 1 81 ? -20.074 2.371 33.885 1.00 77.31 81 HIS A O 1
ATOM 657 N N . GLU A 1 82 ? -19.510 0.393 34.780 1.00 78.50 82 GLU A N 1
ATOM 658 C CA . GLU A 1 82 ? -18.204 0.790 35.324 1.00 78.50 82 GLU A CA 1
ATOM 659 C C . GLU A 1 82 ? -17.009 0.241 34.525 1.00 78.50 82 GLU A C 1
ATOM 661 O O . GLU A 1 82 ? -15.863 0.406 34.939 1.00 78.50 82 GLU A O 1
ATOM 666 N N . THR A 1 83 ? -17.244 -0.395 33.372 1.00 74.19 83 THR A N 1
ATOM 667 C CA . THR A 1 83 ? -16.187 -0.951 32.514 1.00 74.19 83 THR A CA 1
ATOM 668 C C . THR A 1 83 ? -16.082 -0.200 31.187 1.00 74.19 83 THR A C 1
ATOM 670 O O . THR A 1 83 ? -17.076 0.273 30.632 1.00 74.19 83 THR A O 1
ATOM 673 N N . PHE A 1 84 ? -14.851 -0.071 30.684 1.00 80.38 84 PHE A N 1
ATOM 674 C CA . PHE A 1 84 ? -14.565 0.406 29.331 1.00 80.38 84 PHE A CA 1
ATOM 675 C C . PHE A 1 84 ? -14.297 -0.803 28.441 1.00 80.38 84 PHE A C 1
ATOM 677 O O . PHE A 1 84 ? -13.455 -1.636 28.773 1.00 80.38 84 PHE A O 1
ATOM 684 N N . GLU A 1 85 ? -15.014 -0.890 27.330 1.00 79.81 85 GLU A N 1
ATOM 685 C CA . GLU A 1 85 ? -14.940 -1.993 26.380 1.00 79.81 85 GLU A CA 1
ATOM 686 C C . GLU A 1 85 ? -14.572 -1.444 24.992 1.00 79.81 85 GLU A C 1
ATOM 688 O O . GLU A 1 85 ? -15.097 -0.399 24.587 1.00 79.81 85 GLU A O 1
ATOM 693 N N . PRO A 1 86 ? -13.664 -2.109 24.256 1.00 77.06 86 PRO A N 1
ATOM 694 C CA . PRO A 1 86 ? -13.491 -1.844 22.838 1.00 77.06 86 PRO A CA 1
ATOM 695 C C . PRO A 1 86 ? -14.737 -2.320 22.084 1.00 77.06 86 PRO A C 1
ATOM 697 O O . PRO 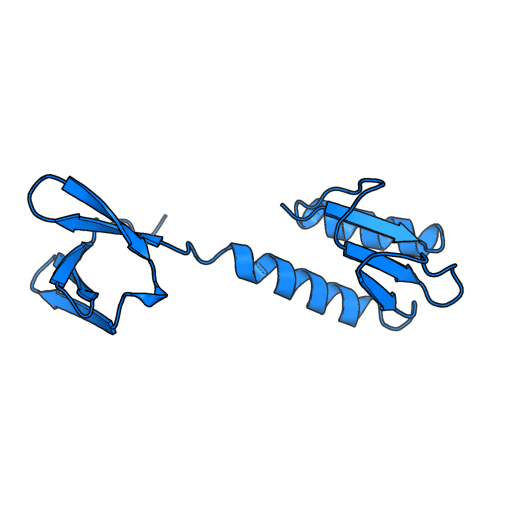A 1 86 ? -15.194 -3.443 22.274 1.00 77.06 86 PRO A O 1
ATOM 700 N N . LEU A 1 87 ? -15.277 -1.451 21.239 1.00 79.69 87 LEU A N 1
ATOM 701 C CA . LEU A 1 87 ? -16.452 -1.680 20.412 1.00 79.69 87 LEU A CA 1
ATOM 702 C C . LEU A 1 87 ? -16.039 -1.577 18.952 1.00 79.69 87 LEU A C 1
ATOM 704 O O . LEU A 1 87 ? -15.591 -0.509 18.534 1.00 79.69 87 LEU A O 1
ATOM 708 N N . HIS A 1 88 ? -16.186 -2.657 18.191 1.00 81.00 88 HIS A N 1
ATOM 709 C CA . HIS A 1 88 ? -15.856 -2.623 16.775 1.00 81.00 88 HIS A CA 1
ATOM 710 C C . HIS A 1 88 ? -16.818 -1.713 15.996 1.00 81.00 88 HIS A C 1
ATOM 712 O O . HIS A 1 88 ? -18.011 -1.650 16.294 1.00 81.00 88 HIS A O 1
ATOM 718 N N . LEU A 1 89 ? -16.307 -1.011 14.982 1.00 80.69 89 LEU A N 1
ATOM 719 C CA . LEU A 1 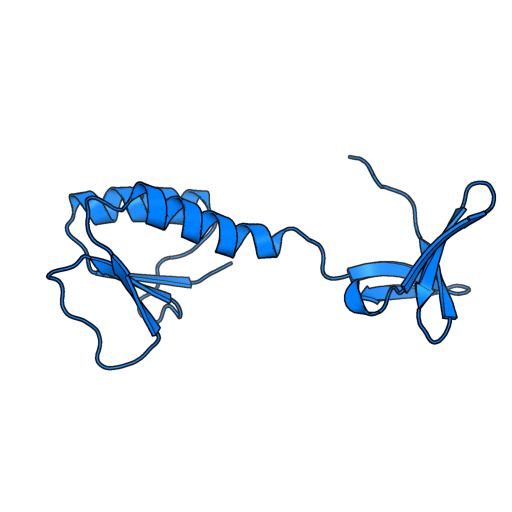89 ? -17.118 -0.104 14.161 1.00 80.69 89 LEU A CA 1
ATOM 720 C C . LEU A 1 89 ? -18.214 -0.820 13.357 1.00 80.69 89 LEU A C 1
ATOM 722 O O . LEU A 1 89 ? -19.259 -0.221 13.114 1.00 80.69 89 LEU A O 1
ATOM 726 N N . ASP A 1 90 ? -17.999 -2.072 12.952 1.00 82.88 90 ASP A N 1
ATOM 727 C CA . ASP A 1 90 ? -18.976 -2.868 12.197 1.00 82.88 90 ASP A CA 1
ATOM 728 C C . ASP A 1 90 ? -20.155 -3.364 13.058 1.00 82.88 90 ASP A C 1
ATOM 730 O O . ASP A 1 90 ? -21.228 -3.646 12.527 1.00 82.88 90 ASP A O 1
ATOM 734 N N . GLU A 1 91 ? -20.000 -3.399 14.384 1.00 84.44 91 GLU A N 1
ATOM 735 C CA . GLU A 1 91 ? -21.073 -3.712 15.334 1.00 84.44 91 GLU A CA 1
ATOM 736 C C . GLU A 1 91 ? -22.001 -2.512 15.602 1.00 84.44 91 GLU A C 1
ATOM 738 O O . GLU A 1 91 ? -23.069 -2.680 16.203 1.00 84.44 91 GLU A O 1
ATOM 743 N N . ILE A 1 92 ? -21.616 -1.296 15.189 1.00 88.94 92 ILE A N 1
ATOM 744 C CA . ILE A 1 92 ? -22.376 -0.067 15.441 1.00 88.94 92 ILE A CA 1
ATOM 745 C C . ILE A 1 92 ? -23.425 0.139 14.348 1.00 88.94 92 ILE A C 1
ATOM 747 O O . ILE A 1 92 ? -23.114 0.398 13.189 1.00 88.94 92 ILE A O 1
ATOM 751 N N . LEU A 1 93 ? -24.694 0.122 14.748 1.00 89.62 93 LEU A N 1
ATOM 752 C CA . LEU A 1 93 ? -25.829 0.394 13.870 1.00 89.62 93 LEU A CA 1
ATOM 753 C C . LEU A 1 93 ? -26.037 1.897 13.664 1.00 89.62 93 LEU A C 1
ATOM 755 O O . LEU A 1 93 ? -26.290 2.350 12.550 1.00 89.62 93 LEU A O 1
ATOM 759 N N . PHE A 1 94 ? -25.975 2.675 14.748 1.00 88.12 94 PHE A N 1
ATOM 760 C CA . PHE A 1 94 ? -26.110 4.130 14.714 1.00 88.12 94 PHE A CA 1
ATOM 761 C C . PHE A 1 94 ? -25.589 4.782 16.000 1.00 88.12 94 PHE A C 1
ATOM 763 O O . PHE A 1 94 ? -25.431 4.136 17.039 1.00 88.12 94 PHE A O 1
ATOM 770 N N . PHE A 1 95 ? -25.378 6.097 15.937 1.00 90.25 95 PHE A N 1
ATOM 771 C CA . PHE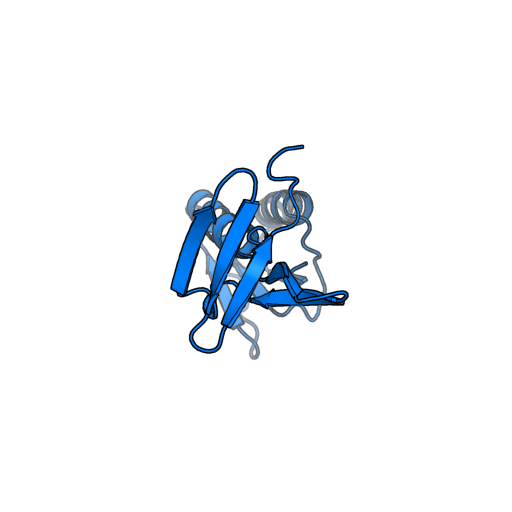 A 1 95 ? -25.053 6.924 17.096 1.00 90.25 95 PHE A CA 1
ATOM 772 C C . PHE A 1 95 ? -26.260 7.750 17.543 1.00 90.25 95 PHE A C 1
ATOM 774 O O . PHE A 1 95 ? -27.020 8.257 16.718 1.00 90.25 95 PHE A O 1
ATOM 781 N N . GLN A 1 96 ? -26.413 7.928 18.854 1.00 90.81 96 GLN A N 1
ATOM 782 C CA . GLN A 1 96 ? -27.446 8.765 19.456 1.00 90.81 96 GLN A CA 1
ATOM 783 C C . GLN A 1 96 ? -26.816 9.765 20.423 1.00 90.81 96 GLN A C 1
ATOM 785 O O . GLN A 1 96 ? -26.097 9.384 21.343 1.00 90.81 96 GLN A O 1
ATOM 790 N N . SER A 1 97 ? -27.131 11.046 20.258 1.00 87.25 97 SER A N 1
ATOM 791 C CA . SER A 1 97 ? -26.820 12.073 21.251 1.00 87.25 97 SER A CA 1
ATOM 792 C C . SER A 1 97 ? -27.973 12.219 22.242 1.00 87.25 97 SER A C 1
ATOM 794 O O . SER A 1 97 ? -29.115 12.429 21.826 1.00 87.25 97 SER A O 1
ATOM 796 N N . ALA A 1 98 ? -27.681 12.173 23.539 1.00 84.12 98 ALA A N 1
ATOM 797 C CA . ALA A 1 98 ? -28.642 12.498 24.589 1.00 84.12 98 ALA A CA 1
ATOM 798 C C . ALA A 1 98 ? -27.979 13.415 25.625 1.00 84.12 98 ALA A C 1
ATOM 800 O O . ALA A 1 98 ? -27.142 12.991 26.423 1.00 84.12 98 ALA A O 1
ATOM 801 N N . GLY A 1 99 ? -28.341 14.700 25.591 1.00 84.81 99 GLY A N 1
ATOM 802 C CA . GLY A 1 99 ? -27.677 15.731 26.389 1.00 84.81 99 GLY A CA 1
ATOM 803 C C . GLY A 1 99 ? -26.221 15.928 25.955 1.00 84.81 99 GLY A C 1
ATOM 804 O O . GLY A 1 99 ? -25.956 16.125 24.773 1.00 84.81 99 GLY A O 1
ATOM 805 N N . ASN A 1 100 ? -25.292 15.849 26.912 1.00 82.56 100 ASN A N 1
ATOM 806 C CA . ASN A 1 100 ? -23.848 15.986 26.673 1.00 82.56 100 ASN A CA 1
ATOM 807 C C . ASN A 1 100 ? -23.152 14.654 26.350 1.00 82.56 100 ASN A C 1
ATOM 809 O O . ASN A 1 100 ? -21.928 14.619 26.247 1.00 82.56 100 ASN A O 1
ATOM 813 N N . ASN A 1 10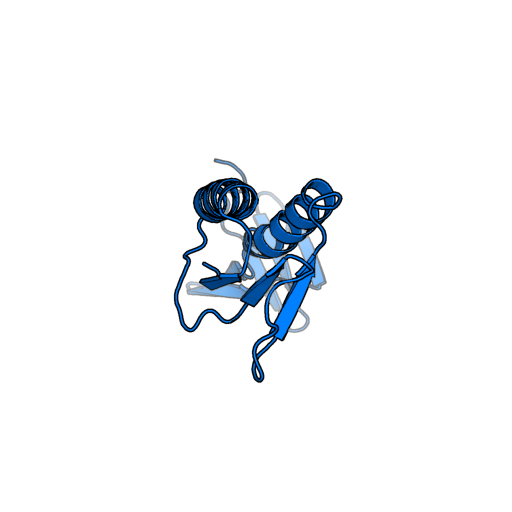1 ? -23.916 13.570 26.220 1.00 83.06 101 ASN A N 1
ATOM 814 C CA . ASN A 1 101 ? -23.375 12.232 26.043 1.00 83.06 101 ASN A CA 1
ATOM 815 C C . ASN A 1 101 ? -23.677 11.717 24.634 1.00 83.06 101 ASN A C 1
ATOM 817 O O . ASN A 1 101 ? -24.772 11.919 24.094 1.00 83.06 101 ASN A O 1
ATOM 821 N N . LEU A 1 102 ? -22.700 11.019 24.062 1.00 86.94 102 LEU A N 1
ATOM 822 C CA . LEU A 1 102 ? -22.819 10.297 22.802 1.00 86.94 102 LEU A CA 1
ATOM 823 C C . LEU A 1 102 ? -22.910 8.804 23.100 1.00 86.94 102 LEU A C 1
ATOM 825 O O . LEU A 1 102 ? -22.114 8.286 23.878 1.00 86.94 102 LEU A O 1
ATOM 829 N N . PHE A 1 103 ? -23.844 8.112 22.459 1.00 90.19 103 PHE A N 1
ATOM 830 C CA . PHE A 1 103 ? -24.027 6.674 22.600 1.00 90.19 103 PHE A CA 1
ATOM 831 C C . PHE A 1 103 ? -23.864 5.976 21.252 1.00 90.19 103 PHE A C 1
ATOM 833 O O . PHE A 1 103 ? -24.418 6.440 20.256 1.00 90.19 103 PHE A O 1
ATOM 840 N N . ALA A 1 104 ? -23.139 4.860 21.223 1.00 91.44 104 ALA A N 1
ATOM 841 C CA . ALA A 1 104 ? -23.094 3.938 20.092 1.00 91.44 104 ALA A CA 1
ATOM 842 C C . ALA A 1 104 ? -24.050 2.768 20.347 1.00 91.44 104 ALA A C 1
ATOM 844 O O . ALA A 1 104 ? -23.950 2.105 21.381 1.00 91.44 104 ALA A O 1
ATOM 845 N N . HIS A 1 105 ? -24.979 2.523 19.424 1.00 91.19 105 HIS A N 1
ATOM 846 C CA . HIS A 1 105 ? -25.949 1.430 19.512 1.00 91.19 105 HIS A CA 1
ATOM 847 C C . HIS A 1 105 ? -25.517 0.258 18.642 1.00 91.19 105 HIS A C 1
ATOM 849 O O . HIS A 1 105 ? -25.249 0.436 17.457 1.00 91.19 105 HIS A O 1
ATOM 855 N N . THR A 1 106 ? -25.505 -0.935 19.225 1.00 90.19 106 THR A N 1
ATOM 856 C CA . THR A 1 106 ? -25.334 -2.217 18.532 1.00 90.19 106 THR A CA 1
ATOM 857 C C . THR A 1 106 ? -26.655 -2.983 18.514 1.00 90.19 106 THR A C 1
ATOM 859 O O . THR A 1 106 ? -27.627 -2.571 19.149 1.00 90.19 106 THR A O 1
ATOM 862 N N . GLU A 1 107 ? -26.705 -4.138 17.845 1.00 88.00 107 GLU A N 1
ATOM 863 C CA . GLU A 1 107 ? -27.882 -5.025 17.892 1.00 88.00 107 GLU A CA 1
ATOM 864 C C . GLU A 1 107 ? -28.267 -5.450 19.318 1.00 88.00 107 GLU A C 1
ATOM 866 O O . GLU A 1 107 ? -29.430 -5.741 19.595 1.00 88.00 107 GLU A O 1
ATOM 871 N N . LYS A 1 108 ? -27.289 -5.516 20.229 1.00 85.56 108 LYS A N 1
ATOM 872 C CA . LYS A 1 108 ? -27.483 -6.052 21.580 1.00 85.56 108 LYS A CA 1
ATOM 873 C C . LYS A 1 108 ? -27.723 -4.960 22.616 1.00 85.56 108 LYS A C 1
ATOM 875 O O . LYS A 1 108 ? -28.449 -5.208 23.577 1.00 85.56 108 LYS A O 1
ATOM 880 N N . GLN A 1 109 ? -27.065 -3.805 22.488 1.00 88.62 109 GLN A N 1
ATOM 881 C CA . GLN A 1 109 ? -27.032 -2.789 23.547 1.00 88.62 109 GLN A CA 1
ATOM 882 C C . GLN A 1 109 ? -26.451 -1.443 23.096 1.00 88.62 109 GLN A C 1
ATOM 884 O O . GLN A 1 109 ? -25.924 -1.311 21.997 1.00 88.62 109 GLN A O 1
ATOM 889 N N . ALA A 1 110 ? -26.493 -0.460 23.998 1.00 89.38 110 ALA A N 1
ATOM 890 C CA . ALA A 1 110 ? -25.892 0.856 23.816 1.00 89.38 110 ALA A CA 1
ATOM 891 C C . ALA A 1 110 ? -24.660 1.053 24.716 1.00 89.38 110 ALA A C 1
ATOM 893 O O . ALA A 1 110 ? -24.656 0.632 25.875 1.00 89.38 110 ALA A O 1
ATOM 894 N N . TYR A 1 111 ? -23.649 1.740 24.188 1.00 89.31 111 TYR A N 1
ATOM 895 C CA . TYR A 1 111 ? -22.408 2.099 24.872 1.00 89.31 111 TYR A CA 1
ATOM 896 C C . TYR A 1 111 ? -22.251 3.616 24.937 1.00 89.31 111 TYR A C 1
ATOM 898 O O . TYR A 1 111 ? -22.438 4.288 23.928 1.00 89.31 111 TYR A O 1
ATOM 906 N N . GLU A 1 112 ? -21.876 4.165 26.092 1.00 88.44 112 GLU A N 1
ATOM 907 C CA . GLU A 1 112 ? -21.572 5.596 26.232 1.00 88.44 112 GLU A CA 1
ATOM 908 C C . GLU A 1 112 ? -20.142 5.882 25.752 1.00 88.44 112 GLU A C 1
ATOM 910 O O . GLU A 1 112 ? -19.179 5.298 26.242 1.00 88.44 112 GLU A O 1
ATOM 915 N N . MET A 1 113 ? -19.970 6.791 24.802 1.00 84.25 113 MET A N 1
ATOM 916 C CA . MET A 1 113 ? -18.678 7.070 24.181 1.00 84.25 113 MET A CA 1
ATOM 917 C C . MET A 1 113 ? -17.885 8.085 25.006 1.00 84.25 113 MET A C 1
ATOM 919 O O . MET A 1 113 ? -18.367 9.180 25.302 1.00 84.25 113 MET A O 1
ATOM 923 N N . LYS A 1 114 ? -16.636 7.757 25.363 1.00 68.94 114 LYS A N 1
ATOM 924 C CA . LYS A 1 114 ? -15.779 8.672 26.131 1.00 68.94 114 LYS A CA 1
ATOM 925 C C . LYS A 1 114 ? -15.195 9.744 25.200 1.00 68.94 114 LYS A C 1
ATOM 927 O O . LYS A 1 114 ? -14.400 9.443 24.315 1.00 68.94 114 LYS A O 1
ATOM 932 N N . HIS A 1 115 ? -15.583 11.001 25.401 1.00 50.41 115 HIS A N 1
ATOM 933 C CA . HIS A 1 115 ? -15.121 12.139 24.601 1.00 50.41 115 HIS A CA 1
ATOM 934 C C . HIS A 1 115 ? -13.590 12.328 24.620 1.00 50.41 115 HIS A C 1
ATOM 936 O O . HIS A 1 115 ? -13.015 12.661 25.653 1.00 50.41 115 HIS A O 1
ATOM 942 N N . LYS A 1 116 ? -12.978 12.234 23.433 1.00 43.94 116 LYS A N 1
ATOM 943 C CA . LYS A 1 116 ? -12.049 13.215 22.837 1.00 43.94 116 LYS A CA 1
ATOM 944 C C . LYS A 1 116 ? -12.112 13.021 21.314 1.00 43.94 116 LYS A C 1
ATOM 946 O O . LYS A 1 116 ? -11.371 12.227 20.756 1.00 43.94 116 LYS A O 1
ATOM 951 N N . LEU A 1 117 ? -13.054 13.697 20.653 1.00 43.00 117 LEU A N 1
ATOM 952 C CA . LEU A 1 117 ? -13.173 13.673 19.185 1.00 43.00 117 LEU A CA 1
ATOM 953 C C . LEU A 1 117 ? -12.267 14.703 18.487 1.00 43.00 117 LEU A C 1
ATOM 955 O O . LEU A 1 117 ? -12.355 14.848 17.276 1.00 43.00 117 LEU A O 1
ATOM 959 N N . PHE A 1 118 ? -11.391 15.393 19.225 1.00 34.78 118 PHE A N 1
ATOM 960 C CA . PHE A 1 118 ? -10.388 16.300 18.668 1.00 34.78 118 PHE A CA 1
ATOM 961 C C . PHE A 1 118 ? -9.134 16.304 19.558 1.00 34.78 118 PHE A C 1
ATOM 963 O O . PHE A 1 118 ? -9.236 16.581 20.757 1.00 34.78 118 PHE A O 1
ATOM 970 N N . GLU A 1 119 ? -7.981 16.001 18.963 1.00 36.69 119 GLU A N 1
ATOM 971 C CA . GLU A 1 119 ? -6.690 16.624 19.292 1.00 36.69 119 GLU A CA 1
ATOM 972 C C . GLU A 1 119 ? -6.229 17.422 18.073 1.00 36.69 119 GLU A C 1
ATOM 974 O O . GLU A 1 119 ? -6.449 16.931 16.941 1.00 36.69 119 GLU A O 1
#

Radius of gyration: 21.14 Å; chains: 1; bounding box: 47×35×53 Å

Foldseek 3Di:
DFEEAEADDPVLVVVVVVLCVVLVYYYDPPGQEYEYEPPTDDDPDHDYDYDHPVCVVVVSVVVVVVSVVVPDPQWFWFDDDHDTDTDGPVQFPDWDDDPPWIWTDGPVGITTGDDDPDD